Protein AF-A0A1V3S5A7-F1 (afdb_monomer_lite)

Sequence (95 aa):
MAVRLIIRGAGAVRAPEPDQTLIQLINKSRDWLERLTRLGQGIGDIAKEENVSPGYVTHLLHLALLAPDITQSIEAGEHPADVTATSLMQALPLP

Secondary structure (DSSP, 8-state):
----------S----PPP-HHHHHHHHHHHHHHHHHHHS---HHHHHHHTTS-HHHHHHHHHHHTS-HHHHHHHHTT-S-TT--HHHHHHHPSP-

pLDDT: mean 72.3, std 19.37, range [34.16, 96.5]

Foldseek 3Di:
DDDDDDDDDDDDPPLPQLPVVLVVLLVVLLVLVCCCPVVVDDLVRVCVVVVHDSVVNVLSVQSPVPDVVVVVCSRVSVDDPPDDSVVSSVCPPPD

Radius of gyration: 16.7 Å; chains: 1; bounding box: 31×23×56 Å

Structure (mmCIF, N/CA/C/O backbone):
data_AF-A0A1V3S5A7-F1
#
_entry.id   AF-A0A1V3S5A7-F1
#
loop_
_atom_site.group_PDB
_atom_site.id
_atom_site.type_symbol
_atom_site.label_atom_id
_atom_site.label_alt_id
_atom_site.label_comp_id
_atom_site.label_asym_id
_atom_site.label_entity_id
_atom_site.label_seq_id
_atom_site.pdbx_PDB_ins_code
_atom_site.Cartn_x
_atom_site.Cartn_y
_atom_site.Cartn_z
_atom_site.occupancy
_atom_site.B_iso_or_equiv
_atom_site.auth_seq_id
_atom_site.auth_comp_id
_atom_site.auth_asym_id
_atom_site.auth_atom_id
_atom_site.pdbx_PDB_model_num
ATOM 1 N N . MET A 1 1 ? -6.497 -4.587 -43.840 1.00 34.84 1 MET A N 1
ATOM 2 C CA . MET A 1 1 ? -6.113 -5.365 -42.644 1.00 34.84 1 MET A CA 1
ATOM 3 C C . MET A 1 1 ? -4.620 -5.173 -42.448 1.00 34.84 1 MET A C 1
ATOM 5 O O . MET A 1 1 ? -3.870 -5.590 -43.317 1.00 34.84 1 MET A O 1
ATOM 9 N N . ALA A 1 2 ? -4.191 -4.448 -41.414 1.00 34.16 2 ALA A N 1
ATOM 10 C CA . ALA A 1 2 ? -2.775 -4.177 -41.172 1.00 34.16 2 ALA A CA 1
ATOM 11 C C . ALA A 1 2 ? -2.340 -4.915 -39.903 1.00 34.16 2 ALA A C 1
ATOM 13 O O . ALA A 1 2 ? -2.821 -4.618 -38.813 1.00 34.16 2 ALA A O 1
ATOM 14 N N . VAL A 1 3 ? -1.460 -5.900 -40.066 1.00 39.38 3 VAL A N 1
ATOM 15 C CA . VAL A 1 3 ? -0.757 -6.556 -38.962 1.00 39.38 3 VAL A CA 1
ATOM 16 C C . VAL A 1 3 ? 0.427 -5.664 -38.602 1.00 39.38 3 VAL A C 1
ATOM 18 O O . VAL A 1 3 ? 1.281 -5.395 -39.446 1.00 39.38 3 VAL A O 1
ATOM 21 N N . ARG A 1 4 ? 0.464 -5.165 -37.363 1.00 34.41 4 ARG A N 1
ATOM 22 C CA . ARG A 1 4 ? 1.576 -4.355 -36.859 1.00 34.41 4 ARG A CA 1
ATOM 23 C C . ARG A 1 4 ? 2.663 -5.284 -36.325 1.00 34.41 4 ARG A C 1
ATOM 25 O O . ARG A 1 4 ? 2.539 -5.842 -35.241 1.00 34.41 4 ARG A O 1
ATOM 32 N N . LEU A 1 5 ? 3.719 -5.440 -37.112 1.00 38.72 5 LEU A N 1
ATOM 33 C CA . LEU A 1 5 ? 4.953 -6.118 -36.738 1.00 38.72 5 LEU A CA 1
ATOM 34 C C . LEU A 1 5 ? 5.826 -5.124 -35.950 1.00 38.72 5 LEU A C 1
ATOM 36 O O . LEU A 1 5 ? 6.272 -4.126 -36.515 1.00 38.72 5 LEU A O 1
ATOM 40 N N . ILE A 1 6 ? 6.050 -5.352 -34.652 1.00 47.75 6 ILE A N 1
ATOM 41 C CA . ILE A 1 6 ? 7.013 -4.560 -33.871 1.00 47.75 6 ILE A CA 1
ATOM 42 C C . ILE A 1 6 ? 8.356 -5.285 -33.924 1.00 47.75 6 ILE A C 1
ATOM 44 O O . ILE A 1 6 ? 8.582 -6.274 -33.230 1.00 47.75 6 ILE A O 1
ATOM 48 N N . ILE A 1 7 ? 9.229 -4.805 -34.811 1.00 43.97 7 ILE A N 1
ATOM 49 C CA . ILE A 1 7 ? 10.615 -5.251 -34.921 1.00 43.97 7 ILE A CA 1
ATOM 50 C C . ILE A 1 7 ? 11.409 -4.631 -33.771 1.00 43.97 7 ILE A C 1
ATOM 52 O O . ILE A 1 7 ? 11.481 -3.413 -33.619 1.00 43.97 7 ILE A O 1
ATOM 56 N N . ARG A 1 8 ? 12.006 -5.523 -32.983 1.00 46.72 8 ARG A N 1
ATOM 57 C CA . ARG A 1 8 ? 13.008 -5.308 -31.939 1.00 46.72 8 ARG A CA 1
ATOM 58 C C . ARG A 1 8 ? 14.096 -4.340 -32.432 1.00 46.72 8 ARG A C 1
ATOM 60 O O . ARG A 1 8 ? 14.918 -4.701 -33.270 1.00 46.72 8 ARG A O 1
ATOM 67 N N . GLY A 1 9 ? 14.084 -3.112 -31.923 1.00 35.38 9 GLY A N 1
ATOM 68 C CA . GLY A 1 9 ? 15.131 -2.123 -32.159 1.00 35.38 9 GLY A CA 1
ATOM 69 C C . GLY A 1 9 ? 16.315 -2.376 -31.235 1.00 35.38 9 GLY A C 1
ATOM 70 O O . GLY A 1 9 ? 16.225 -2.161 -30.031 1.00 35.38 9 GLY A O 1
ATOM 71 N N . ALA A 1 10 ? 17.418 -2.840 -31.815 1.00 41.12 10 ALA A N 1
ATOM 72 C CA . ALA A 1 10 ? 18.735 -2.841 -31.204 1.00 41.12 10 ALA A CA 1
ATOM 73 C C . ALA A 1 10 ? 19.189 -1.392 -30.957 1.00 41.12 10 ALA A C 1
ATOM 75 O O . ALA A 1 10 ? 19.682 -0.712 -31.850 1.00 41.12 10 ALA A O 1
ATOM 76 N N . GLY A 1 11 ? 19.018 -0.922 -29.732 1.00 34.38 11 GLY A N 1
ATOM 77 C CA . GLY A 1 11 ? 19.755 0.195 -29.161 1.00 34.38 11 GLY A CA 1
ATOM 78 C C . GLY A 1 11 ? 20.057 -0.241 -27.745 1.00 34.38 11 GLY A C 1
ATOM 79 O O . GLY A 1 11 ? 19.137 -0.687 -27.077 1.00 34.38 11 GLY A O 1
ATOM 80 N N . ALA A 1 12 ? 21.329 -0.254 -27.352 1.00 38.75 12 ALA A N 1
ATOM 81 C CA . ALA A 1 12 ? 21.817 -0.793 -26.087 1.00 38.75 12 ALA A CA 1
ATOM 82 C C . ALA A 1 12 ? 20.910 -0.427 -24.895 1.00 38.75 12 ALA A C 1
ATOM 84 O O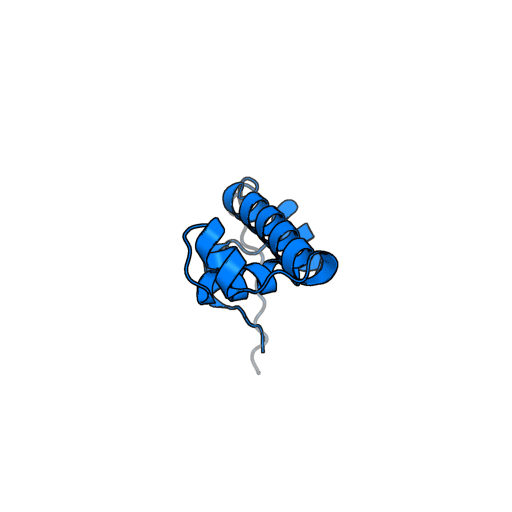 . ALA A 1 12 ? 21.094 0.606 -24.254 1.00 38.75 12 ALA A O 1
ATOM 85 N N . VAL A 1 13 ? 19.937 -1.289 -24.591 1.00 41.66 13 VAL A N 1
ATOM 86 C CA . VAL A 1 13 ? 19.184 -1.227 -23.349 1.00 41.66 13 VAL A CA 1
ATOM 87 C C . VAL A 1 13 ? 20.165 -1.793 -22.345 1.00 41.66 13 VAL A C 1
ATOM 89 O O . VAL A 1 13 ? 20.277 -3.006 -22.179 1.00 41.66 13 VAL A O 1
ATOM 92 N N . ARG A 1 14 ? 20.961 -0.914 -21.724 1.00 39.56 14 ARG A N 1
ATOM 93 C CA . ARG A 1 14 ? 21.398 -1.205 -20.361 1.00 39.56 14 ARG A CA 1
ATOM 94 C C . ARG A 1 14 ? 20.115 -1.616 -19.656 1.00 39.56 14 ARG A C 1
ATOM 96 O O . ARG A 1 14 ? 19.192 -0.802 -19.620 1.00 39.56 14 ARG A O 1
ATOM 103 N N . ALA A 1 15 ? 20.035 -2.872 -19.211 1.00 46.06 15 ALA A N 1
ATOM 104 C CA . ALA A 1 15 ? 19.009 -3.263 -18.259 1.00 46.06 15 ALA A CA 1
ATOM 105 C C . ALA A 1 15 ? 18.968 -2.126 -17.230 1.00 46.06 15 ALA A C 1
ATOM 107 O O . ALA A 1 15 ? 20.052 -1.751 -16.753 1.00 46.06 15 ALA A O 1
ATOM 108 N N . PRO A 1 16 ? 17.815 -1.461 -17.029 1.00 51.25 16 PRO A N 1
ATOM 109 C CA . PRO A 1 16 ? 17.753 -0.395 -16.048 1.00 51.25 16 PRO A CA 1
ATOM 110 C C . PRO A 1 16 ? 18.316 -0.994 -14.763 1.00 51.25 16 PRO A C 1
ATOM 112 O O . PRO A 1 16 ? 17.942 -2.111 -14.397 1.00 51.25 16 PRO A O 1
ATOM 115 N N . GLU A 1 17 ? 19.316 -0.336 -14.167 1.00 51.66 17 GLU A N 1
ATOM 116 C CA . GLU A 1 17 ? 19.833 -0.790 -12.877 1.00 51.66 17 GLU A CA 1
ATOM 117 C C . GLU A 1 17 ? 18.627 -1.033 -11.969 1.00 51.66 17 GLU A C 1
ATOM 119 O O . GLU A 1 17 ? 17.694 -0.222 -12.027 1.00 51.66 17 GLU A O 1
ATOM 124 N N . PRO A 1 18 ? 18.607 -2.138 -11.197 1.00 55.69 18 PRO A N 1
ATOM 125 C CA . PRO A 1 18 ? 17.471 -2.468 -10.355 1.00 55.69 18 PRO A CA 1
ATOM 126 C C . PRO A 1 18 ? 17.052 -1.212 -9.609 1.00 55.69 18 PRO A C 1
ATOM 128 O O . PRO A 1 18 ? 17.876 -0.619 -8.905 1.00 55.69 18 PRO A O 1
ATOM 131 N N . ASP A 1 19 ? 15.819 -0.760 -9.839 1.00 68.12 19 ASP A N 1
ATOM 132 C CA . ASP A 1 19 ? 15.335 0.483 -9.259 1.00 68.12 19 ASP A CA 1
ATOM 133 C C . ASP A 1 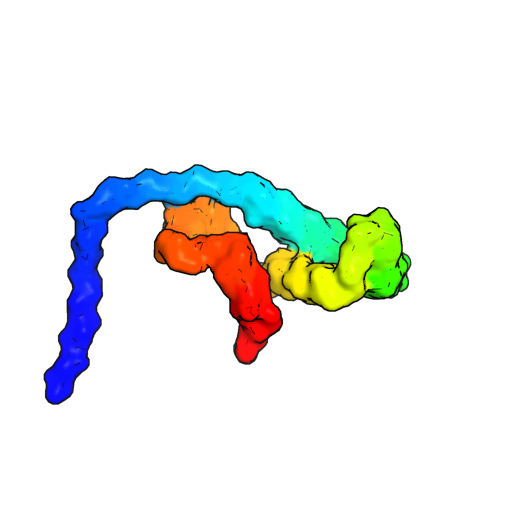19 ? 15.281 0.265 -7.743 1.00 68.12 19 ASP A C 1
ATOM 135 O O . ASP A 1 19 ? 14.354 -0.337 -7.198 1.00 68.12 19 ASP A O 1
ATOM 139 N N . GLN A 1 20 ? 16.345 0.684 -7.053 1.00 73.88 20 GLN A N 1
ATOM 140 C CA . GLN A 1 20 ? 16.491 0.472 -5.616 1.00 73.88 20 GLN A CA 1
ATOM 141 C C . GLN A 1 20 ? 15.348 1.141 -4.859 1.00 73.88 20 GLN A C 1
ATOM 143 O O . GLN A 1 20 ? 14.937 0.644 -3.812 1.00 73.88 20 GLN A O 1
ATOM 148 N N . THR A 1 21 ? 14.807 2.237 -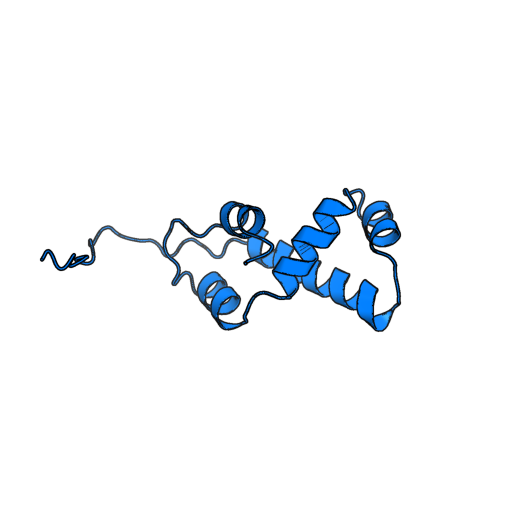5.397 1.00 74.62 21 THR A N 1
ATOM 149 C CA . THR A 1 21 ? 13.617 2.879 -4.850 1.00 74.62 21 THR A CA 1
ATOM 150 C C . THR A 1 21 ? 12.410 1.956 -4.984 1.00 74.62 21 THR A C 1
ATOM 152 O O . THR A 1 21 ? 11.709 1.740 -4.000 1.00 74.62 21 THR A O 1
ATOM 155 N N . LEU A 1 22 ? 12.201 1.329 -6.140 1.00 72.25 22 LEU A N 1
ATOM 156 C CA . LEU A 1 22 ? 11.112 0.371 -6.346 1.00 72.25 22 LEU A CA 1
ATOM 157 C C . LEU A 1 22 ? 11.219 -0.858 -5.436 1.00 72.25 22 LEU A C 1
ATOM 159 O O . LEU A 1 22 ? 10.233 -1.248 -4.815 1.00 72.25 22 LEU A O 1
ATOM 163 N N . ILE A 1 23 ? 12.417 -1.423 -5.281 1.00 79.25 23 ILE A N 1
ATOM 164 C CA . ILE A 1 23 ? 12.660 -2.555 -4.372 1.00 79.25 23 ILE A CA 1
ATOM 165 C C . ILE A 1 23 ? 12.329 -2.164 -2.925 1.00 79.25 23 ILE A C 1
ATOM 167 O O . ILE A 1 23 ? 11.657 -2.909 -2.207 1.00 79.25 23 ILE A O 1
ATOM 171 N N . GLN A 1 24 ? 12.760 -0.979 -2.488 1.00 84.50 24 GLN A N 1
ATOM 172 C CA . GLN A 1 24 ? 12.439 -0.470 -1.154 1.00 84.50 24 GLN A CA 1
ATOM 173 C C . GLN A 1 24 ? 10.933 -0.260 -0.973 1.00 84.50 24 GLN A C 1
ATOM 175 O O . GLN A 1 24 ? 10.397 -0.623 0.073 1.00 84.50 24 GLN A O 1
ATOM 180 N N . LEU A 1 25 ? 10.238 0.266 -1.986 1.00 84.56 25 LEU A N 1
ATOM 181 C CA . LEU A 1 25 ? 8.786 0.446 -1.956 1.00 84.56 25 LEU A CA 1
ATOM 182 C C . LEU A 1 25 ? 8.045 -0.894 -1.880 1.00 84.56 25 LEU A C 1
ATOM 184 O O . LEU A 1 25 ? 7.103 -1.012 -1.098 1.00 84.56 25 LEU A O 1
ATOM 188 N N . ILE A 1 26 ? 8.495 -1.918 -2.611 1.00 83.62 26 ILE A N 1
ATOM 189 C CA . ILE A 1 26 ? 7.934 -3.275 -2.533 1.00 83.62 26 ILE A CA 1
ATOM 190 C C . ILE A 1 26 ? 8.133 -3.846 -1.127 1.00 83.62 26 ILE A C 1
ATOM 192 O O . ILE A 1 26 ? 7.174 -4.299 -0.504 1.00 83.62 26 ILE A O 1
ATOM 196 N N . ASN A 1 27 ? 9.343 -3.777 -0.575 1.00 89.12 27 ASN A N 1
ATOM 197 C CA . ASN A 1 27 ? 9.602 -4.272 0.779 1.00 89.12 27 ASN A CA 1
ATOM 198 C C . ASN A 1 27 ? 8.759 -3.536 1.827 1.00 89.12 27 ASN A C 1
ATOM 200 O O . ASN A 1 27 ? 8.144 -4.172 2.682 1.00 89.12 27 ASN A O 1
ATOM 204 N N . LYS A 1 28 ? 8.656 -2.209 1.711 1.00 91.50 28 LYS A N 1
ATOM 205 C CA . LYS A 1 28 ? 7.836 -1.384 2.600 1.00 91.50 28 LYS A CA 1
ATOM 206 C C . LYS A 1 28 ? 6.352 -1.728 2.496 1.00 91.50 28 LYS A C 1
ATOM 208 O O . LYS A 1 28 ? 5.662 -1.830 3.503 1.00 91.50 28 LYS A O 1
ATOM 213 N N . SER A 1 29 ? 5.865 -1.960 1.281 1.00 89.75 29 SER A N 1
ATOM 214 C CA . SER A 1 29 ? 4.478 -2.356 1.068 1.00 89.75 29 SER A CA 1
ATOM 215 C C . SER A 1 29 ? 4.141 -3.710 1.702 1.00 89.75 29 SER A C 1
ATOM 217 O O . SER A 1 29 ? 3.057 -3.865 2.263 1.00 89.75 29 SER A O 1
ATOM 219 N N . ARG A 1 30 ? 5.076 -4.670 1.670 1.00 90.56 30 ARG A N 1
ATOM 220 C CA . ARG A 1 30 ? 4.926 -5.982 2.318 1.00 90.56 30 ARG A CA 1
ATOM 221 C C . ARG A 1 30 ? 4.888 -5.861 3.842 1.00 90.56 30 ARG A C 1
ATOM 223 O O . ARG A 1 30 ? 4.031 -6.487 4.458 1.00 90.56 30 ARG A O 1
ATOM 230 N N . ASP A 1 31 ? 5.744 -5.022 4.429 1.00 94.38 31 ASP A N 1
ATOM 231 C CA . ASP A 1 31 ? 5.713 -4.710 5.868 1.00 94.38 31 ASP A CA 1
ATOM 232 C C . ASP A 1 31 ? 4.358 -4.122 6.290 1.00 94.38 31 ASP A C 1
ATOM 234 O O . ASP A 1 31 ? 3.713 -4.606 7.221 1.00 94.38 31 ASP A O 1
ATOM 238 N N . TRP A 1 32 ? 3.862 -3.126 5.554 1.00 95.06 32 TRP A N 1
ATOM 239 C CA . TRP A 1 32 ? 2.568 -2.510 5.851 1.00 95.06 32 TRP A CA 1
ATOM 240 C C . TRP A 1 32 ? 1.403 -3.491 5.695 1.00 95.06 32 TRP A C 1
ATOM 242 O O . TRP A 1 32 ? 0.470 -3.466 6.501 1.00 95.06 32 TRP A O 1
ATOM 252 N N . LEU A 1 33 ? 1.459 -4.384 4.702 1.00 92.69 33 LEU A N 1
ATOM 253 C CA . LEU A 1 33 ? 0.465 -5.443 4.529 1.00 92.69 33 LEU A CA 1
ATOM 254 C C . LEU A 1 33 ? 0.486 -6.422 5.709 1.00 92.69 33 LEU A C 1
ATOM 256 O O . LEU A 1 33 ? -0.571 -6.846 6.179 1.00 92.69 33 LEU A O 1
ATOM 260 N N . GLU A 1 34 ? 1.666 -6.758 6.224 1.00 94.06 34 GLU A N 1
ATOM 261 C CA . GLU A 1 34 ? 1.809 -7.597 7.412 1.00 94.06 34 GLU A CA 1
ATOM 262 C C . GLU A 1 34 ? 1.241 -6.912 8.662 1.00 94.06 34 GLU A C 1
ATOM 264 O O . GLU A 1 34 ? 0.466 -7.527 9.396 1.00 94.06 34 GLU A O 1
ATOM 269 N N . ARG A 1 35 ? 1.542 -5.628 8.881 1.00 94.88 35 ARG A N 1
ATOM 270 C CA . ARG A 1 35 ? 0.984 -4.843 9.999 1.00 94.88 35 ARG A CA 1
ATOM 271 C C . ARG A 1 35 ? -0.542 -4.784 9.943 1.00 94.88 35 ARG A C 1
ATOM 273 O O . ARG A 1 35 ? -1.206 -4.988 10.959 1.00 94.88 35 ARG A O 1
ATOM 280 N N . LEU A 1 36 ? -1.103 -4.591 8.750 1.00 94.00 36 LEU A N 1
ATOM 281 C CA . LEU A 1 36 ? -2.550 -4.589 8.539 1.00 94.00 36 LEU A CA 1
ATOM 282 C C . LEU A 1 36 ? -3.178 -5.965 8.821 1.00 94.00 36 LEU A C 1
ATOM 284 O O . LEU A 1 36 ? -4.210 -6.048 9.482 1.00 94.00 36 LEU A O 1
ATOM 288 N N . THR A 1 37 ? -2.569 -7.048 8.330 1.00 92.44 37 THR A N 1
ATOM 289 C CA . THR A 1 37 ? -3.176 -8.394 8.352 1.00 92.44 37 THR A CA 1
ATOM 290 C C . THR A 1 37 ? -2.892 -9.194 9.621 1.00 92.44 37 THR A C 1
ATOM 292 O O . THR A 1 37 ? -3.772 -9.915 10.087 1.00 92.44 37 THR A O 1
ATOM 295 N N . ARG A 1 38 ? -1.686 -9.089 10.191 1.00 91.94 38 ARG A N 1
ATOM 296 C CA . ARG A 1 38 ? -1.260 -9.852 11.377 1.00 91.94 38 ARG A CA 1
ATOM 297 C C . ARG A 1 38 ? -1.406 -9.073 12.673 1.00 91.94 38 ARG A C 1
ATOM 299 O O . ARG A 1 38 ? -1.777 -9.662 13.682 1.00 91.94 38 ARG A O 1
ATOM 306 N N . LEU A 1 39 ? -1.109 -7.774 12.655 1.00 91.38 39 LEU A N 1
ATOM 307 C CA . LEU A 1 39 ? -1.180 -6.927 13.853 1.00 91.38 39 LEU A CA 1
ATOM 308 C C . LEU A 1 39 ? -2.526 -6.200 13.977 1.00 91.38 39 LEU A C 1
ATOM 310 O O . LEU A 1 39 ? -2.802 -5.605 15.015 1.00 91.38 39 LEU A O 1
ATOM 314 N N . GLY A 1 40 ? -3.369 -6.255 12.938 1.00 91.94 40 GLY A N 1
ATOM 315 C CA . GLY A 1 40 ? -4.671 -5.586 12.910 1.00 91.94 40 GLY A CA 1
ATOM 316 C C . GLY A 1 40 ? -4.567 -4.059 12.906 1.00 91.94 40 GLY A C 1
ATOM 317 O O . GLY A 1 40 ? -5.516 -3.380 13.296 1.00 91.94 40 GLY A O 1
ATOM 318 N N . GLN A 1 41 ? -3.416 -3.510 12.507 1.00 93.62 41 GLN A N 1
ATOM 319 C CA . GLN A 1 41 ? -3.176 -2.072 12.518 1.00 93.62 41 GLN A CA 1
ATOM 320 C C . GLN A 1 41 ? -3.960 -1.390 11.391 1.00 93.62 41 GLN A C 1
ATOM 322 O O . GLN A 1 41 ? -3.878 -1.793 10.233 1.00 93.62 41 GLN A O 1
ATOM 327 N N . GLY A 1 42 ? -4.717 -0.337 11.708 1.00 94.50 42 GLY A N 1
ATOM 328 C CA . GLY A 1 42 ? -5.504 0.383 10.710 1.00 94.50 42 GLY A CA 1
ATOM 329 C C . GLY A 1 42 ? -4.635 1.184 9.734 1.00 94.50 42 GLY A C 1
ATOM 330 O O . GLY A 1 42 ? -3.586 1.710 10.102 1.00 94.50 42 GLY A O 1
ATOM 331 N N . ILE A 1 43 ? -5.119 1.373 8.499 1.00 93.69 43 ILE A N 1
ATOM 332 C CA . ILE A 1 43 ? -4.453 2.196 7.465 1.00 93.69 43 ILE A CA 1
ATOM 333 C C . ILE A 1 43 ? -4.119 3.600 7.994 1.00 93.69 43 ILE A C 1
ATOM 335 O O . ILE A 1 43 ? -3.040 4.126 7.736 1.00 93.69 43 ILE A O 1
ATOM 339 N N . GLY A 1 44 ? -5.037 4.208 8.753 1.00 95.25 44 GLY A N 1
ATOM 340 C CA . GLY A 1 44 ? -4.832 5.532 9.341 1.00 95.25 44 GLY A CA 1
ATOM 341 C C . GLY A 1 44 ? -3.735 5.572 10.406 1.00 95.25 44 GLY A C 1
ATOM 342 O O . GLY A 1 44 ? -3.087 6.604 10.555 1.00 95.25 44 GLY A O 1
ATOM 343 N N . ASP A 1 45 ? -3.502 4.472 11.120 1.00 96.38 45 ASP A N 1
ATOM 344 C CA . ASP A 1 45 ? -2.466 4.395 12.151 1.00 96.38 45 ASP A CA 1
ATOM 345 C C . ASP A 1 45 ? -1.094 4.152 11.523 1.00 96.38 45 ASP A C 1
ATOM 347 O O . ASP A 1 45 ? -0.139 4.842 11.869 1.00 96.38 45 ASP A O 1
ATOM 351 N N . ILE A 1 46 ? -1.020 3.279 10.510 1.00 96.00 46 ILE A N 1
ATOM 352 C CA . ILE A 1 46 ? 0.184 3.109 9.680 1.00 96.00 46 ILE A CA 1
ATOM 353 C C . ILE A 1 46 ? 0.570 4.452 9.043 1.00 96.00 46 ILE A C 1
ATOM 355 O O . ILE A 1 46 ? 1.723 4.865 9.111 1.00 96.00 46 ILE A O 1
ATOM 359 N N . ALA A 1 47 ? -0.400 5.179 8.481 1.00 95.50 47 ALA A N 1
ATOM 360 C CA . ALA A 1 47 ? -0.161 6.478 7.855 1.00 95.50 47 ALA A CA 1
ATOM 361 C C . ALA A 1 47 ? 0.424 7.513 8.830 1.00 95.50 47 ALA A C 1
ATOM 363 O O . ALA A 1 47 ? 1.344 8.246 8.468 1.00 95.50 47 ALA A O 1
ATOM 364 N N . LYS A 1 48 ? -0.079 7.557 10.071 1.00 96.50 48 LYS A N 1
ATOM 365 C CA . LYS A 1 48 ? 0.438 8.449 11.119 1.00 96.50 48 LYS A CA 1
ATOM 366 C C . LYS A 1 48 ? 1.861 8.079 11.533 1.00 96.50 48 LYS A C 1
ATOM 368 O O . LYS A 1 48 ? 2.696 8.971 11.627 1.00 96.50 48 LYS A O 1
ATOM 373 N N . GLU A 1 49 ? 2.134 6.797 11.770 1.00 95.94 49 GLU A N 1
ATOM 374 C CA . GLU A 1 49 ? 3.464 6.318 12.183 1.00 95.94 49 GLU A CA 1
ATOM 375 C C . GLU A 1 49 ? 4.525 6.569 11.108 1.00 95.94 49 GLU A C 1
ATOM 377 O O . GLU A 1 49 ? 5.655 6.937 11.411 1.00 95.94 49 GLU A O 1
ATOM 382 N N . GLU A 1 50 ? 4.140 6.428 9.843 1.00 93.75 50 GLU A N 1
ATOM 383 C CA . GLU A 1 50 ? 5.022 6.599 8.688 1.00 93.75 50 GLU A CA 1
ATOM 384 C C . GLU A 1 50 ? 5.068 8.045 8.175 1.00 93.75 50 GLU A C 1
ATOM 386 O O . GLU A 1 50 ? 5.811 8.344 7.241 1.00 93.75 50 GLU A O 1
ATOM 391 N N . ASN A 1 51 ? 4.278 8.942 8.778 1.00 95.19 51 ASN A N 1
ATOM 392 C CA . ASN A 1 51 ? 4.115 10.340 8.382 1.00 95.19 51 ASN A CA 1
ATOM 393 C C . ASN A 1 51 ? 3.765 10.514 6.887 1.00 95.19 51 ASN A C 1
ATOM 395 O O . ASN A 1 51 ? 4.334 11.345 6.177 1.00 95.19 51 ASN A O 1
ATOM 399 N N . VAL A 1 52 ? 2.816 9.709 6.404 1.00 93.88 52 VAL A N 1
ATOM 400 C CA . VAL A 1 52 ? 2.305 9.717 5.024 1.00 93.88 52 VAL A CA 1
ATOM 401 C C . VAL A 1 52 ? 0.784 9.867 5.004 1.00 93.88 52 VAL A C 1
ATOM 403 O O . VAL A 1 52 ? 0.114 9.809 6.033 1.00 93.88 52 VAL A O 1
ATOM 406 N N . SER A 1 53 ? 0.201 10.055 3.819 1.00 94.38 53 SER A N 1
ATOM 407 C CA . SER A 1 53 ? -1.257 10.065 3.691 1.00 94.38 53 SER A CA 1
ATOM 408 C C . SER A 1 53 ? -1.833 8.638 3.740 1.00 94.38 53 SER A C 1
ATOM 410 O O . SER A 1 53 ? -1.215 7.706 3.221 1.00 94.38 53 SER A O 1
ATOM 412 N N . PRO A 1 54 ? -3.052 8.438 4.274 1.00 91.62 54 PRO A N 1
ATOM 413 C CA . PRO A 1 54 ? -3.735 7.142 4.211 1.00 91.62 54 PRO A CA 1
ATOM 414 C C . PRO A 1 54 ? -3.907 6.621 2.777 1.00 91.62 54 PRO A C 1
ATOM 416 O O . PRO A 1 54 ? -3.787 5.426 2.531 1.00 91.62 54 PRO A O 1
ATOM 419 N N . GLY A 1 55 ? -4.128 7.525 1.814 1.00 90.75 55 GLY A N 1
ATOM 420 C CA . GLY A 1 55 ? -4.195 7.171 0.395 1.00 90.75 55 GLY A CA 1
ATOM 421 C C . GLY A 1 55 ? -2.878 6.600 -0.132 1.00 90.75 55 GLY A C 1
ATOM 422 O O . GLY A 1 55 ? -2.898 5.620 -0.869 1.00 90.75 55 GLY A O 1
ATOM 423 N N . TYR A 1 56 ? -1.738 7.152 0.297 1.00 88.31 56 TYR A N 1
ATOM 424 C CA . TYR A 1 56 ? -0.418 6.623 -0.051 1.00 88.31 56 TYR A CA 1
ATOM 425 C C . TYR A 1 56 ? -0.195 5.217 0.518 1.00 88.31 56 TYR A C 1
ATOM 427 O O . TYR A 1 56 ? 0.339 4.361 -0.182 1.00 88.31 56 TYR A O 1
ATOM 435 N N . VAL A 1 57 ? -0.667 4.948 1.741 1.00 92.25 57 VAL A N 1
ATOM 436 C CA . VAL A 1 57 ? -0.632 3.599 2.331 1.00 92.25 57 VAL A CA 1
ATOM 437 C C . VAL A 1 57 ? -1.425 2.612 1.482 1.00 92.25 57 VAL A C 1
ATOM 439 O O . VAL A 1 57 ? -0.874 1.593 1.080 1.00 92.25 57 VAL A O 1
ATOM 442 N N . THR A 1 58 ? -2.674 2.928 1.128 1.00 89.75 58 THR A N 1
ATOM 443 C CA . THR A 1 58 ? -3.492 2.076 0.244 1.00 89.75 58 THR A CA 1
ATOM 444 C C . THR A 1 58 ? -2.802 1.810 -1.093 1.00 89.75 58 THR A C 1
ATOM 446 O O . THR A 1 58 ? -2.819 0.695 -1.606 1.00 89.75 58 THR A O 1
ATOM 449 N N . HIS A 1 59 ? -2.166 2.832 -1.655 1.00 86.81 59 HIS A N 1
ATOM 450 C CA . HIS A 1 59 ? -1.484 2.738 -2.935 1.00 86.81 59 HIS A CA 1
ATOM 451 C C . HIS A 1 59 ? -0.238 1.842 -2.873 1.00 86.81 59 HIS A C 1
ATOM 453 O O . HIS A 1 59 ? -0.031 1.015 -3.759 1.00 86.81 59 HIS A O 1
ATOM 459 N N . LEU A 1 60 ? 0.547 1.939 -1.794 1.00 86.44 60 LEU A N 1
ATOM 460 C CA . LEU A 1 60 ? 1.652 1.015 -1.541 1.00 86.44 60 LEU A CA 1
ATOM 461 C C . LEU A 1 60 ? 1.146 -0.400 -1.286 1.00 86.44 60 LEU A C 1
ATOM 463 O O . LEU A 1 60 ? 1.717 -1.333 -1.827 1.00 86.44 60 LEU A O 1
ATOM 467 N N . LEU A 1 61 ? 0.063 -0.591 -0.533 1.00 89.62 61 LEU A N 1
ATOM 468 C CA . LEU A 1 61 ? -0.489 -1.928 -0.296 1.00 89.62 61 LEU A CA 1
ATOM 469 C C . LEU A 1 61 ? -0.849 -2.646 -1.605 1.00 89.62 61 LEU A C 1
ATOM 471 O O . LEU A 1 61 ? -0.597 -3.840 -1.723 1.00 89.62 61 LEU A O 1
ATOM 475 N N . HIS A 1 62 ? -1.351 -1.937 -2.619 1.00 84.62 62 HIS A N 1
ATOM 476 C CA . HIS A 1 62 ? -1.561 -2.533 -3.942 1.00 84.62 62 HIS A CA 1
ATOM 477 C C . HIS A 1 62 ? -0.255 -2.972 -4.622 1.00 84.62 62 HIS A C 1
ATOM 479 O O . HIS A 1 62 ? -0.250 -3.979 -5.324 1.00 84.62 62 HIS A O 1
ATOM 485 N N . LEU A 1 63 ? 0.858 -2.275 -4.376 1.00 81.69 63 LEU A N 1
ATOM 486 C CA . LEU A 1 63 ? 2.182 -2.685 -4.850 1.00 81.69 63 LEU A CA 1
ATOM 487 C C . LEU A 1 63 ? 2.652 -3.989 -4.180 1.00 81.69 63 LEU A C 1
ATOM 489 O O . LEU A 1 63 ? 3.299 -4.804 -4.830 1.00 81.69 63 LEU A O 1
ATOM 493 N N . ALA A 1 64 ? 2.284 -4.237 -2.917 1.00 81.50 64 ALA A N 1
ATOM 494 C CA . ALA A 1 64 ? 2.572 -5.512 -2.244 1.00 81.50 64 ALA A CA 1
ATOM 495 C C . ALA A 1 64 ? 1.818 -6.694 -2.868 1.00 81.50 64 ALA A C 1
ATOM 497 O O . ALA A 1 64 ? 2.265 -7.836 -2.769 1.00 81.50 64 ALA A O 1
ATOM 498 N N . LEU A 1 65 ? 0.659 -6.408 -3.465 1.00 78.56 65 LEU A N 1
ATOM 499 C CA . LEU A 1 65 ? -0.250 -7.378 -4.071 1.00 78.56 65 LEU A CA 1
ATOM 500 C C . LEU A 1 65 ? -0.015 -7.557 -5.575 1.00 78.56 65 LEU A C 1
ATOM 502 O O . LEU A 1 65 ? -0.774 -8.274 -6.228 1.0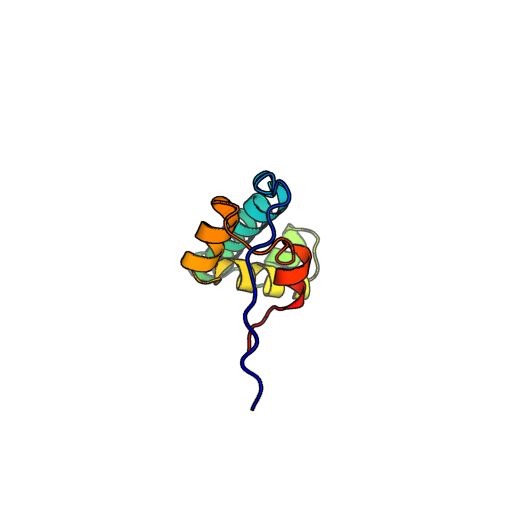0 78.56 65 LEU A O 1
ATOM 506 N N . LEU A 1 66 ? 1.011 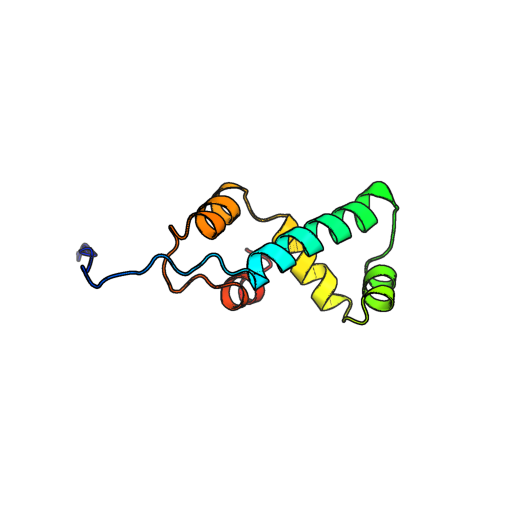-6.908 -6.134 1.00 75.19 66 LEU A N 1
ATOM 507 C CA . LEU A 1 66 ? 1.380 -7.087 -7.530 1.00 75.19 66 LEU A CA 1
ATOM 508 C C . LEU A 1 66 ? 1.703 -8.561 -7.799 1.00 75.19 66 LEU A C 1
ATOM 510 O O . LEU A 1 66 ? 2.283 -9.255 -6.958 1.00 75.19 66 LEU A O 1
ATOM 514 N N . ALA A 1 67 ? 1.340 -9.036 -8.988 1.00 68.81 67 ALA A N 1
ATOM 515 C CA . ALA A 1 67 ? 1.609 -10.410 -9.364 1.00 68.81 67 ALA A CA 1
ATOM 516 C C . ALA A 1 67 ? 3.137 -10.679 -9.367 1.00 68.81 67 ALA A C 1
ATOM 518 O O . ALA A 1 67 ? 3.925 -9.810 -9.764 1.00 68.81 67 ALA A O 1
ATOM 519 N N . PRO A 1 68 ? 3.581 -11.849 -8.867 1.00 64.38 68 PRO A N 1
ATOM 520 C CA . PRO A 1 68 ? 4.996 -12.137 -8.631 1.00 64.38 68 PRO A CA 1
ATOM 521 C C . PRO A 1 68 ? 5.837 -12.144 -9.913 1.00 64.38 68 PRO A C 1
ATOM 523 O O . PRO A 1 68 ? 7.022 -11.824 -9.862 1.00 64.38 68 PRO A O 1
ATOM 526 N N . ASP A 1 69 ? 5.228 -12.467 -11.051 1.00 57.62 69 ASP A N 1
ATOM 527 C CA . ASP A 1 69 ? 5.810 -12.364 -12.390 1.00 57.62 69 ASP A CA 1
ATOM 528 C C . ASP A 1 69 ? 6.136 -10.913 -12.773 1.00 57.62 69 ASP A C 1
ATOM 530 O O . ASP A 1 69 ? 7.201 -10.662 -13.339 1.00 57.62 69 ASP A O 1
ATOM 534 N N . ILE A 1 70 ? 5.284 -9.952 -12.398 1.00 65.62 70 ILE A N 1
ATOM 535 C CA . ILE A 1 70 ? 5.555 -8.524 -12.583 1.00 65.62 70 ILE A CA 1
ATOM 536 C C . ILE A 1 70 ? 6.728 -8.117 -11.692 1.00 65.62 70 ILE A C 1
ATOM 538 O O . ILE A 1 70 ? 7.710 -7.605 -12.213 1.00 65.62 70 ILE A O 1
ATOM 542 N N . THR A 1 71 ? 6.711 -8.420 -10.388 1.00 65.94 71 THR A N 1
ATOM 543 C CA . THR A 1 71 ? 7.844 -8.065 -9.506 1.00 65.94 71 THR A CA 1
ATOM 544 C C . THR A 1 71 ? 9.167 -8.717 -9.915 1.00 65.94 71 THR A C 1
ATOM 546 O O . THR A 1 71 ? 10.199 -8.058 -9.866 1.00 65.94 71 THR A O 1
ATOM 549 N N . GLN A 1 72 ? 9.156 -9.971 -10.378 1.00 65.94 72 GLN A N 1
ATOM 550 C CA . GLN A 1 72 ? 10.369 -10.656 -10.847 1.00 65.94 72 GLN A CA 1
ATOM 551 C C . GLN A 1 72 ? 10.909 -10.038 -12.130 1.00 65.94 72 GLN A C 1
ATOM 553 O O . GLN A 1 72 ? 12.113 -9.868 -12.281 1.00 65.94 72 GLN A O 1
ATOM 558 N N . SER A 1 73 ? 10.018 -9.661 -13.040 1.00 64.69 73 SER A N 1
ATOM 559 C CA . SER A 1 73 ? 10.406 -8.987 -14.271 1.00 64.69 73 SER A CA 1
A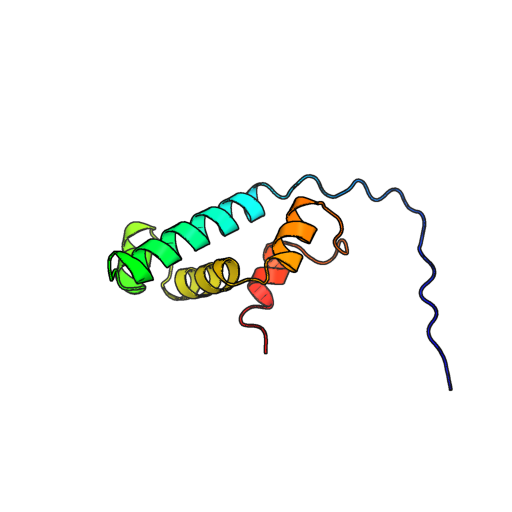TOM 560 C C . SER A 1 73 ? 10.954 -7.566 -13.985 1.00 64.69 73 SER A C 1
ATOM 562 O O . SER A 1 73 ? 11.827 -7.106 -14.726 1.00 64.69 73 SER A O 1
ATOM 564 N N . ILE A 1 74 ? 10.534 -6.915 -12.877 1.00 66.25 74 ILE A N 1
ATOM 565 C CA . ILE A 1 74 ? 11.096 -5.636 -12.375 1.00 66.25 74 ILE A CA 1
ATOM 566 C C . ILE A 1 74 ? 12.519 -5.874 -11.900 1.00 66.25 74 ILE A C 1
ATOM 568 O O . ILE A 1 74 ? 13.445 -5.187 -12.326 1.00 66.25 74 ILE A O 1
ATOM 572 N N . GLU A 1 75 ? 12.690 -6.859 -11.025 1.00 64.06 75 GLU A N 1
ATOM 573 C CA . GLU A 1 75 ? 13.979 -7.205 -10.430 1.00 64.06 75 GLU A CA 1
ATOM 574 C C . GLU A 1 75 ? 14.989 -7.694 -11.482 1.00 64.06 75 GLU A C 1
ATOM 576 O O . GLU A 1 75 ? 16.184 -7.429 -11.358 1.00 64.06 75 GLU A O 1
ATOM 581 N N . ALA A 1 76 ? 14.515 -8.355 -12.542 1.00 63.62 76 ALA A N 1
ATOM 582 C CA . ALA A 1 76 ? 15.332 -8.847 -13.649 1.00 63.62 76 ALA A CA 1
ATOM 583 C C . ALA A 1 76 ? 15.662 -7.773 -14.705 1.00 63.62 76 ALA A C 1
ATOM 585 O O . ALA A 1 76 ? 16.492 -8.014 -15.583 1.00 63.62 76 ALA A O 1
ATOM 586 N N . GLY A 1 77 ? 15.028 -6.594 -14.649 1.00 57.75 77 GLY A N 1
ATOM 587 C CA . GLY A 1 77 ? 15.196 -5.545 -15.660 1.00 57.75 77 GLY A CA 1
ATOM 588 C C . GLY A 1 77 ? 14.683 -5.947 -17.050 1.00 57.75 77 GLY A C 1
ATOM 589 O O . GLY A 1 77 ? 15.073 -5.346 -18.051 1.00 57.75 77 GLY A O 1
ATOM 590 N N . GLU A 1 78 ? 13.811 -6.957 -17.128 1.00 62.81 78 GLU A N 1
ATOM 591 C CA . GLU A 1 78 ? 13.254 -7.508 -18.375 1.00 62.81 78 GLU A CA 1
ATOM 592 C C . GLU A 1 78 ? 12.018 -6.736 -18.865 1.00 62.81 78 GLU A C 1
ATOM 594 O O . GLU A 1 78 ? 11.293 -7.156 -19.770 1.00 62.81 78 GLU A O 1
ATOM 599 N N . HIS A 1 79 ? 11.768 -5.578 -18.267 1.00 59.72 79 HIS A N 1
ATOM 600 C CA . HIS A 1 79 ? 10.615 -4.751 -18.548 1.00 59.72 79 HIS A CA 1
ATOM 601 C C . HIS A 1 79 ? 10.806 -3.777 -19.699 1.00 59.72 79 HIS A C 1
ATOM 603 O O . HIS A 1 79 ? 11.914 -3.284 -19.925 1.00 59.72 79 HIS A O 1
ATOM 609 N N . PRO A 1 80 ? 9.709 -3.410 -20.390 1.00 58.84 80 PRO A N 1
ATOM 610 C CA . PRO A 1 80 ? 9.712 -2.225 -21.230 1.00 58.84 80 PRO A CA 1
ATOM 611 C C . PRO A 1 80 ? 10.204 -1.027 -20.411 1.00 58.84 80 PRO A C 1
ATOM 613 O O . PRO A 1 80 ? 9.751 -0.834 -19.285 1.00 58.84 80 PRO A O 1
ATOM 616 N N . ALA A 1 81 ? 11.090 -0.208 -20.984 1.00 57.62 81 ALA A N 1
ATOM 617 C CA . ALA A 1 81 ? 11.656 0.975 -20.322 1.00 57.62 81 ALA A CA 1
ATOM 618 C C . ALA A 1 81 ? 10.593 1.978 -19.815 1.00 57.62 81 ALA A C 1
ATOM 620 O O . ALA A 1 81 ? 10.895 2.834 -18.988 1.00 57.62 81 ALA A O 1
ATOM 621 N N . ASP A 1 82 ? 9.352 1.851 -20.291 1.00 57.66 82 ASP A N 1
ATOM 622 C CA . ASP A 1 82 ? 8.204 2.666 -19.896 1.00 57.66 82 ASP A CA 1
ATOM 623 C C . ASP A 1 82 ? 7.595 2.246 -18.538 1.00 57.66 82 ASP A C 1
ATOM 625 O O . ASP A 1 82 ? 6.842 3.013 -17.936 1.00 57.66 82 ASP A O 1
ATOM 629 N N . VAL A 1 83 ? 7.919 1.050 -18.025 1.00 60.25 83 VAL A N 1
ATOM 630 C CA . VAL A 1 83 ? 7.431 0.545 -16.731 1.00 60.25 83 VAL A CA 1
ATOM 631 C C . VAL A 1 83 ? 8.405 0.952 -15.626 1.00 60.25 83 VAL A C 1
ATOM 633 O O . VAL A 1 83 ? 9.419 0.304 -15.383 1.00 60.25 83 VAL A O 1
ATOM 636 N N . THR A 1 84 ? 8.081 2.048 -14.944 1.00 62.25 84 THR A N 1
ATOM 637 C CA . THR A 1 84 ? 8.822 2.583 -13.788 1.00 62.25 84 THR A CA 1
ATOM 638 C C . THR A 1 84 ? 7.987 2.487 -12.512 1.00 62.25 84 THR A C 1
ATOM 640 O O . THR A 1 84 ? 6.763 2.359 -12.585 1.00 62.25 84 THR A O 1
ATOM 643 N N . ALA A 1 85 ? 8.614 2.628 -11.335 1.00 61.69 85 ALA A N 1
ATOM 644 C CA . ALA A 1 85 ? 7.907 2.722 -10.052 1.00 61.69 85 ALA A CA 1
ATOM 645 C C . ALA A 1 85 ? 6.764 3.747 -10.097 1.00 61.69 85 ALA A C 1
ATOM 647 O O . ALA A 1 85 ? 5.644 3.473 -9.677 1.00 61.69 85 ALA A O 1
ATOM 648 N N . THR A 1 86 ? 7.036 4.918 -10.675 1.00 61.69 86 THR A N 1
ATOM 649 C CA . THR A 1 86 ? 6.058 5.997 -10.824 1.00 61.69 86 THR A CA 1
ATOM 650 C C . THR A 1 86 ? 4.900 5.605 -11.739 1.00 61.69 86 THR A C 1
ATOM 652 O O . THR A 1 86 ? 3.752 5.871 -11.393 1.00 61.69 86 THR A O 1
ATOM 655 N N . SER A 1 87 ? 5.177 4.955 -12.875 1.00 67.12 87 SER A N 1
ATOM 656 C CA . SER A 1 87 ? 4.132 4.494 -13.798 1.00 67.12 87 SER A CA 1
ATOM 657 C C . SER A 1 87 ? 3.255 3.404 -13.171 1.00 67.12 87 SER A C 1
ATOM 659 O O . SER A 1 87 ? 2.032 3.470 -13.272 1.00 67.12 87 SER A O 1
ATOM 661 N N . LEU A 1 88 ? 3.861 2.452 -12.454 1.00 67.56 88 LEU A N 1
ATOM 662 C CA . LEU A 1 88 ? 3.138 1.394 -11.747 1.00 67.56 88 LEU A CA 1
ATOM 663 C C . LEU A 1 88 ? 2.256 1.950 -10.639 1.00 67.56 88 LEU A C 1
ATOM 665 O O . LEU A 1 88 ? 1.090 1.585 -10.564 1.00 67.56 88 LEU A O 1
ATOM 669 N N . MET A 1 89 ? 2.785 2.861 -9.818 1.00 66.44 89 MET A N 1
ATOM 670 C CA . MET A 1 89 ? 1.986 3.556 -8.815 1.00 66.44 89 MET A CA 1
ATOM 671 C C . MET A 1 89 ? 0.787 4.230 -9.499 1.00 66.44 89 MET A C 1
ATOM 673 O O . MET A 1 89 ? -0.352 3.875 -9.224 1.00 66.44 89 MET A O 1
ATOM 677 N N . GLN A 1 90 ? 0.998 5.068 -10.514 1.00 73.12 90 GLN A N 1
ATOM 678 C CA . GLN A 1 90 ? -0.105 5.735 -11.224 1.00 73.12 90 GLN A CA 1
ATOM 679 C C . GLN A 1 90 ? -1.170 4.791 -11.814 1.00 73.12 90 GLN A C 1
ATOM 681 O O . GLN A 1 90 ? -2.329 5.190 -11.916 1.00 73.12 90 GLN A O 1
ATOM 686 N N . ALA A 1 91 ? -0.794 3.572 -12.204 1.00 70.56 91 ALA A N 1
ATOM 687 C CA . ALA A 1 91 ? -1.703 2.581 -12.772 1.00 70.56 91 ALA A CA 1
ATOM 688 C C . ALA A 1 91 ? -2.499 1.782 -11.722 1.00 70.56 91 ALA A C 1
ATOM 690 O O . ALA A 1 91 ? -3.418 1.056 -12.095 1.00 70.56 91 ALA A O 1
ATOM 691 N N . LEU A 1 92 ? -2.163 1.885 -10.432 1.00 70.94 92 LEU A N 1
ATOM 692 C CA . LEU A 1 92 ? -2.850 1.164 -9.361 1.00 70.94 92 LEU A CA 1
ATOM 693 C C . LEU A 1 92 ? -4.049 1.961 -8.805 1.00 70.94 92 LEU A C 1
ATOM 695 O O . LEU A 1 92 ? -3.933 3.165 -8.556 1.00 70.94 92 LEU A O 1
ATOM 699 N N . PRO A 1 93 ? -5.178 1.294 -8.490 1.00 63.59 93 PRO A N 1
ATOM 700 C CA . PRO A 1 93 ? -5.430 -0.140 -8.662 1.00 63.59 93 PRO A CA 1
ATOM 701 C C . PRO A 1 93 ? -5.665 -0.512 -10.135 1.00 63.59 93 PRO A C 1
ATOM 703 O O . PRO A 1 93 ? -6.295 0.240 -10.876 1.00 63.59 93 PRO A O 1
ATOM 706 N N . LEU A 1 94 ? -5.163 -1.682 -10.540 1.00 62.88 94 LEU A N 1
ATOM 707 C CA . LEU A 1 94 ? -5.419 -2.225 -11.876 1.00 62.88 94 LEU A CA 1
ATOM 708 C C . LEU A 1 94 ? -6.917 -2.575 -12.013 1.00 62.88 94 LEU A C 1
ATOM 710 O O . LEU A 1 94 ? -7.515 -2.989 -11.014 1.00 62.88 94 LEU A O 1
ATOM 714 N N . PRO A 1 95 ? -7.522 -2.374 -13.200 1.00 57.41 95 PRO A N 1
ATOM 715 C CA . PRO A 1 95 ? -8.929 -2.687 -13.453 1.00 57.41 95 PRO A CA 1
ATOM 716 C C . PRO A 1 95 ? -9.257 -4.180 -13.326 1.00 57.41 95 PRO A C 1
ATOM 718 O O . PRO A 1 95 ? -8.348 -5.018 -13.527 1.00 57.41 95 PRO A O 1
#